Protein AF-A0A353T1T8-F1 (afdb_monomer_lite)

Radius of gyration: 12.44 Å; chains: 1; bounding box: 31×17×28 Å

Structure (mmCIF, N/CA/C/O backbone):
data_AF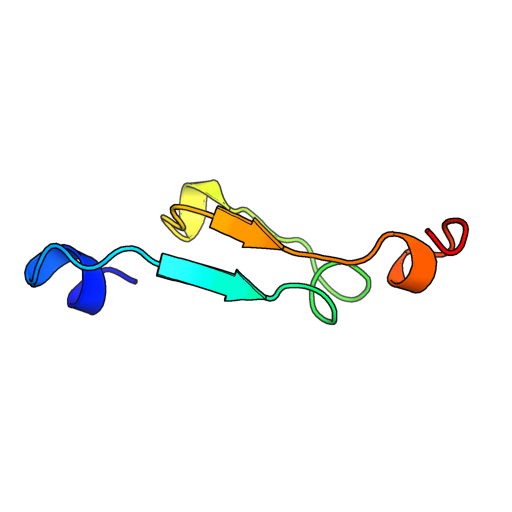-A0A353T1T8-F1
#
_entry.id   AF-A0A353T1T8-F1
#
loop_
_atom_site.group_PDB
_atom_site.id
_atom_site.type_symbol
_atom_site.label_atom_id
_atom_site.label_alt_id
_atom_site.label_comp_id
_atom_site.label_asym_id
_atom_site.label_entity_id
_atom_site.label_seq_id
_atom_site.pdbx_PDB_ins_code
_atom_site.Cartn_x
_atom_site.Cartn_y
_atom_site.Cartn_z
_atom_site.occupancy
_atom_site.B_iso_or_equiv
_atom_site.auth_seq_id
_atom_site.auth_comp_id
_atom_site.auth_asym_id
_atom_site.auth_atom_id
_atom_site.pdbx_PDB_model_num
ATOM 1 N N . ILE A 1 1 ? -7.663 -7.712 6.190 1.00 94.62 1 ILE A N 1
ATOM 2 C CA . ILE A 1 1 ? -7.870 -6.252 6.262 1.00 94.62 1 ILE A CA 1
ATOM 3 C C . ILE A 1 1 ? -9.185 -5.964 6.971 1.00 94.62 1 ILE A C 1
ATOM 5 O O . ILE A 1 1 ? -9.130 -5.385 8.042 1.00 94.62 1 ILE A O 1
ATOM 9 N N . GLU A 1 2 ? -10.288 -6.577 6.535 1.00 96.75 2 GLU A N 1
ATOM 10 C CA . GLU A 1 2 ? -11.590 -6.566 7.230 1.00 96.75 2 GLU A CA 1
ATOM 11 C C . GLU A 1 2 ? -11.523 -6.632 8.776 1.00 96.75 2 GLU A C 1
ATOM 13 O O . GLU A 1 2 ? -12.040 -5.754 9.455 1.00 96.75 2 GLU A O 1
ATOM 18 N N . ARG A 1 3 ? -10.824 -7.618 9.364 1.00 97.75 3 ARG A N 1
ATOM 19 C CA . ARG A 1 3 ? -10.682 -7.731 10.836 1.00 97.75 3 ARG A CA 1
ATOM 20 C C . ARG A 1 3 ? -9.996 -6.530 11.500 1.00 97.75 3 ARG A C 1
ATOM 22 O O . ARG A 1 3 ? -10.304 -6.214 12.641 1.00 97.75 3 ARG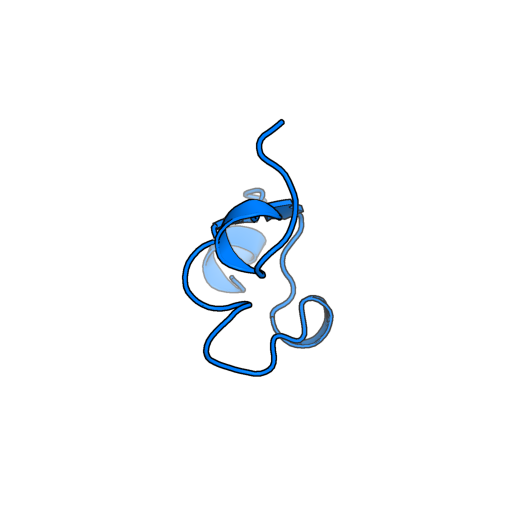 A O 1
ATOM 29 N N . ALA A 1 4 ? -9.040 -5.902 10.817 1.00 97.62 4 ALA A N 1
ATOM 30 C CA . ALA A 1 4 ? -8.365 -4.708 11.319 1.00 97.62 4 ALA A CA 1
ATOM 31 C C . ALA A 1 4 ? -9.315 -3.503 11.264 1.00 97.62 4 ALA A C 1
ATOM 33 O O . ALA A 1 4 ? -9.438 -2.761 12.235 1.00 97.62 4 ALA A O 1
ATOM 34 N N . HIS A 1 5 ? -10.076 -3.373 10.179 1.00 97.50 5 HIS A N 1
ATOM 35 C CA . HIS A 1 5 ? -11.081 -2.321 10.043 1.00 97.50 5 HIS A CA 1
ATOM 36 C C . HIS A 1 5 ? -12.244 -2.459 11.027 1.00 97.50 5 HIS A C 1
ATOM 38 O O . HIS A 1 5 ? -12.730 -1.449 11.527 1.00 97.50 5 HIS A O 1
ATOM 44 N N . GLN A 1 6 ? -12.641 -3.683 11.393 1.00 98.31 6 GLN A N 1
ATOM 45 C CA . GLN A 1 6 ? -13.665 -3.929 12.423 1.00 98.31 6 GLN A CA 1
ATOM 46 C C . GLN A 1 6 ? -13.311 -3.320 13.790 1.00 98.31 6 GLN A C 1
ATOM 48 O O . GLN A 1 6 ? -14.209 -3.026 14.575 1.00 98.31 6 GLN A O 1
ATOM 53 N N . VAL A 1 7 ? -12.021 -3.112 14.076 1.00 98.25 7 VAL A N 1
ATOM 54 C CA . 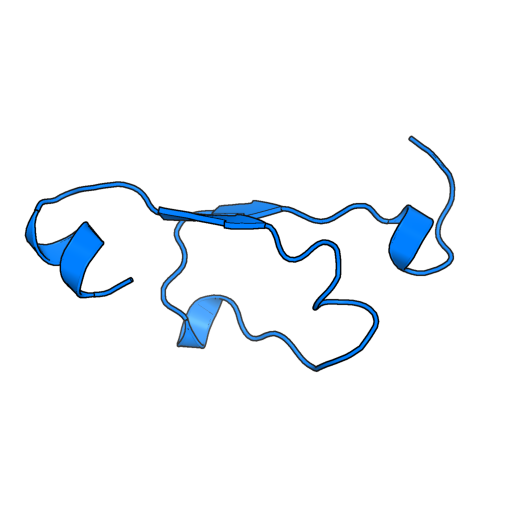VAL A 1 7 ? -11.547 -2.459 15.308 1.00 98.25 7 VAL A CA 1
ATOM 55 C C . VAL A 1 7 ? -11.070 -1.021 15.075 1.00 98.25 7 VAL A C 1
ATOM 57 O O . VAL A 1 7 ? -10.461 -0.425 15.960 1.00 98.25 7 VAL A O 1
ATOM 60 N N . GLY A 1 8 ? -11.332 -0.459 13.891 1.00 97.88 8 GLY A N 1
ATOM 61 C CA . GLY A 1 8 ? -10.917 0.893 13.513 1.00 97.88 8 GLY A CA 1
ATOM 62 C C . GLY A 1 8 ? -9.408 1.055 13.298 1.00 97.88 8 GLY A C 1
ATOM 63 O O . GLY A 1 8 ? -8.904 2.174 13.374 1.00 97.88 8 GLY A O 1
ATOM 64 N N . ALA A 1 9 ? -8.669 -0.035 13.068 1.00 98.38 9 ALA A N 1
ATOM 65 C CA . ALA A 1 9 ? -7.235 0.027 12.810 1.00 98.38 9 ALA A CA 1
ATOM 66 C C . ALA A 1 9 ? -6.937 0.393 11.349 1.00 98.38 9 ALA A C 1
ATOM 68 O O . ALA A 1 9 ? -7.622 -0.064 10.436 1.00 98.38 9 ALA A O 1
ATOM 69 N N . VAL A 1 10 ? -5.863 1.158 11.145 1.00 97.94 10 VAL A N 1
ATOM 70 C CA . VAL A 1 10 ? -5.317 1.486 9.820 1.00 97.94 10 VAL A CA 1
ATOM 71 C C . VAL A 1 10 ? -4.443 0.339 9.321 1.00 97.94 10 VAL A C 1
ATOM 73 O O . VAL A 1 10 ? -3.625 -0.202 10.070 1.00 97.94 10 VAL A O 1
ATOM 76 N N . VAL A 1 11 ? -4.573 -0.002 8.042 1.00 97.75 11 VAL A N 1
ATOM 77 C CA . VAL A 1 11 ? -3.793 -1.043 7.376 1.00 97.75 11 VAL A CA 1
ATOM 78 C C . VAL A 1 11 ? -2.790 -0.436 6.402 1.00 97.75 11 VAL A C 1
ATOM 80 O O . VAL A 1 11 ? -3.145 0.175 5.396 1.00 97.75 11 VAL A O 1
ATOM 83 N N . VAL A 1 12 ? -1.512 -0.716 6.652 1.00 97.56 12 VAL A N 1
ATOM 84 C CA . VAL A 1 12 ? -0.417 -0.457 5.712 1.00 97.56 12 VAL A CA 1
ATOM 85 C C . VAL A 1 12 ? 0.075 -1.787 5.154 1.00 97.56 12 VAL A C 1
ATOM 87 O O . VAL A 1 12 ? 0.481 -2.669 5.910 1.00 97.56 12 VAL A O 1
ATOM 90 N N . VAL A 1 13 ? 0.040 -1.938 3.833 1.00 96.88 13 VAL A N 1
ATOM 91 C CA . VAL A 1 13 ? 0.511 -3.139 3.135 1.00 96.88 13 VAL A CA 1
ATOM 92 C C . VAL A 1 13 ? 1.870 -2.869 2.494 1.00 96.88 13 VAL A C 1
ATOM 94 O O . VAL A 1 13 ? 2.005 -1.959 1.679 1.00 96.88 13 VAL A O 1
ATOM 97 N N . ASP A 1 14 ? 2.870 -3.687 2.825 1.00 97.06 14 ASP A N 1
ATOM 98 C CA . ASP A 1 14 ? 4.145 -3.728 2.103 1.00 97.06 14 ASP A CA 1
ATOM 99 C C . ASP A 1 14 ? 4.035 -4.701 0.922 1.00 97.06 14 ASP A C 1
ATOM 101 O O . ASP A 1 14 ? 3.940 -5.918 1.082 1.00 97.06 14 ASP A O 1
ATOM 105 N N . GLY A 1 15 ? 4.022 -4.138 -0.280 1.00 95.56 15 GLY A N 1
ATOM 106 C CA . GLY A 1 15 ? 3.934 -4.851 -1.544 1.00 95.56 15 GLY A CA 1
ATOM 107 C C . GLY A 1 15 ? 5.253 -5.016 -2.273 1.00 95.56 15 GLY A C 1
ATOM 108 O O . GLY A 1 15 ? 5.249 -5.418 -3.434 1.00 95.56 15 GLY A O 1
ATOM 109 N N . THR A 1 16 ? 6.378 -4.702 -1.642 1.00 94.56 16 THR A N 1
ATOM 110 C CA . THR A 1 16 ? 7.672 -4.570 -2.313 1.00 94.56 16 THR A CA 1
ATOM 111 C C . THR A 1 16 ? 8.093 -5.819 -3.109 1.00 94.56 16 THR A C 1
ATOM 113 O O . THR A 1 16 ? 8.789 -5.693 -4.113 1.00 94.56 16 THR A O 1
ATOM 116 N N . GLN A 1 17 ? 7.669 -7.018 -2.694 1.00 94.25 17 GLN A N 1
ATOM 117 C CA . GLN A 1 17 ? 7.898 -8.267 -3.440 1.00 94.25 17 GLN A CA 1
ATOM 118 C C . GLN A 1 17 ? 6.724 -8.660 -4.345 1.00 94.25 17 GLN A C 1
ATOM 120 O O . GLN A 1 17 ? 6.910 -9.379 -5.318 1.00 94.25 17 GLN A O 1
ATOM 125 N N . SER A 1 18 ? 5.511 -8.194 -4.058 1.00 94.62 18 SER A N 1
ATOM 126 C CA . SER A 1 18 ? 4.320 -8.570 -4.822 1.00 94.62 18 SER A CA 1
ATOM 127 C C . SER A 1 18 ? 4.258 -7.854 -6.171 1.00 94.62 18 SER A C 1
ATOM 129 O O . SER A 1 18 ? 4.022 -8.503 -7.184 1.00 94.62 18 SER A O 1
ATOM 131 N N . VAL A 1 19 ? 4.520 -6.540 -6.209 1.00 94.56 19 VAL A N 1
ATOM 132 C CA . VAL A 1 19 ? 4.426 -5.717 -7.435 1.00 94.56 19 VAL A CA 1
ATOM 133 C C . VAL A 1 19 ? 5.241 -6.273 -8.626 1.00 94.56 19 VAL A C 1
ATOM 135 O O . VAL A 1 19 ? 4.701 -6.263 -9.733 1.00 94.56 19 VAL A O 1
ATOM 138 N N . PRO A 1 20 ? 6.476 -6.805 -8.467 1.00 94.25 20 PRO A N 1
ATOM 139 C CA . PRO A 1 20 ? 7.231 -7.361 -9.602 1.00 94.25 20 PRO A CA 1
ATOM 140 C C . PRO A 1 20 ? 6.788 -8.752 -10.053 1.00 94.25 20 PRO A C 1
ATOM 142 O O . PRO A 1 20 ? 7.207 -9.205 -11.118 1.00 94.25 20 PRO A O 1
ATOM 145 N N . HIS A 1 21 ? 5.987 -9.456 -9.255 1.00 95.88 21 HIS A N 1
ATOM 146 C CA . HIS A 1 21 ? 5.716 -10.879 -9.464 1.00 95.88 21 HIS A CA 1
ATOM 147 C C . HIS A 1 21 ? 4.242 -11.196 -9.714 1.00 95.88 21 HIS A C 1
ATOM 149 O O . HIS A 1 21 ? 3.935 -12.240 -10.285 1.00 95.88 21 HIS A O 1
ATOM 155 N N . MET A 1 22 ? 3.323 -10.316 -9.318 1.00 95.62 22 MET A N 1
ATOM 156 C CA . MET A 1 22 ? 1.891 -10.520 -9.496 1.00 95.62 22 MET A CA 1
ATOM 157 C C . MET A 1 22 ? 1.138 -9.199 -9.645 1.00 95.62 22 MET A C 1
ATOM 159 O O . MET A 1 22 ? 1.550 -8.159 -9.135 1.00 95.62 22 MET A O 1
ATOM 163 N N . ALA A 1 23 ? -0.013 -9.255 -10.317 1.00 94.81 23 ALA A N 1
ATOM 164 C CA . ALA A 1 23 ? -0.923 -8.121 -10.369 1.00 94.81 23 ALA A CA 1
ATOM 165 C C . ALA A 1 23 ? -1.466 -7.819 -8.963 1.00 94.81 23 ALA A C 1
ATOM 167 O O . ALA A 1 23 ? -1.948 -8.714 -8.265 1.00 94.81 23 ALA A O 1
ATOM 168 N N . VAL A 1 24 ? -1.411 -6.549 -8.567 1.00 95.19 24 VAL A N 1
ATOM 169 C CA . VAL A 1 24 ? -1.929 -6.060 -7.286 1.00 95.19 24 VAL A CA 1
ATOM 170 C C . VAL A 1 24 ? -3.088 -5.106 -7.552 1.00 95.19 24 VAL A C 1
ATOM 172 O O . VAL A 1 24 ? -2.968 -4.192 -8.364 1.00 95.19 24 VAL A O 1
ATOM 175 N N . ASN A 1 25 ? -4.200 -5.292 -6.840 1.00 95.94 25 ASN A N 1
ATOM 176 C CA . ASN A 1 25 ? -5.337 -4.376 -6.857 1.00 95.94 25 ASN A CA 1
ATOM 177 C C . ASN A 1 25 ? -5.635 -3.907 -5.427 1.00 95.94 25 ASN A C 1
ATOM 179 O O . ASN A 1 25 ? -6.305 -4.594 -4.654 1.00 95.94 25 ASN A O 1
ATOM 183 N N . VAL A 1 26 ? -5.133 -2.717 -5.097 1.00 94.75 26 VAL A N 1
ATOM 184 C CA . VAL A 1 26 ? -5.245 -2.120 -3.758 1.00 94.75 26 VAL A CA 1
ATOM 185 C C . VAL A 1 26 ? -6.691 -1.844 -3.345 1.00 94.75 26 VAL A C 1
ATOM 187 O O . VAL A 1 26 ? -7.027 -2.025 -2.179 1.00 94.75 26 VAL A O 1
ATOM 190 N N . SER A 1 27 ? -7.566 -1.505 -4.297 1.00 94.31 27 SER A N 1
ATOM 191 C CA . SER A 1 27 ? -8.988 -1.264 -4.035 1.00 94.31 27 SER A CA 1
ATOM 192 C C . SER A 1 27 ? -9.715 -2.550 -3.656 1.00 94.31 27 SER A C 1
ATOM 194 O O . SER A 1 27 ? -10.529 -2.549 -2.744 1.00 94.31 27 SER A O 1
ATOM 196 N N . SER A 1 28 ? -9.396 -3.666 -4.319 1.00 95.62 28 SER A N 1
ATOM 197 C CA . SER A 1 28 ? -9.993 -4.969 -3.995 1.00 95.62 28 SER A CA 1
ATOM 198 C C . SER A 1 28 ? -9.528 -5.529 -2.648 1.00 95.62 28 SER A C 1
ATOM 200 O O . SER A 1 28 ? -10.249 -6.298 -2.022 1.00 95.62 28 SER A O 1
ATOM 202 N N . MET A 1 29 ? -8.322 -5.152 -2.212 1.00 94.12 29 MET A N 1
ATOM 203 C CA . MET A 1 29 ? -7.765 -5.544 -0.917 1.00 94.12 29 MET A CA 1
ATOM 204 C C . MET A 1 29 ? -8.300 -4.696 0.240 1.00 94.12 29 MET A C 1
ATOM 206 O O . MET A 1 29 ? -8.195 -5.136 1.383 1.00 94.12 29 MET A O 1
ATOM 210 N N . ASP A 1 30 ? -8.855 -3.517 -0.059 1.00 96.44 30 ASP A N 1
ATOM 211 C CA . ASP A 1 30 ? -9.301 -2.525 0.923 1.00 96.44 30 ASP A CA 1
ATOM 212 C C . ASP A 1 30 ? -8.149 -2.016 1.813 1.00 96.44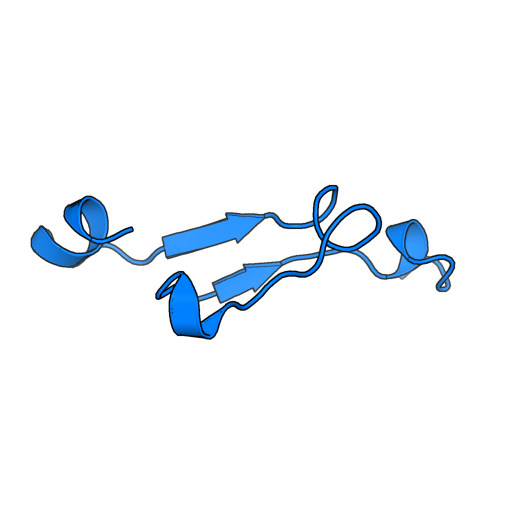 30 ASP A C 1
ATOM 214 O O . ASP A 1 30 ? -8.281 -1.853 3.017 1.00 96.44 30 ASP A O 1
ATOM 218 N N . ALA A 1 31 ? -6.953 -1.832 1.244 1.00 97.00 31 ALA A N 1
ATOM 219 C CA . ALA A 1 31 ? -5.806 -1.312 1.991 1.00 97.00 31 ALA A CA 1
ATOM 220 C C . ALA A 1 31 ?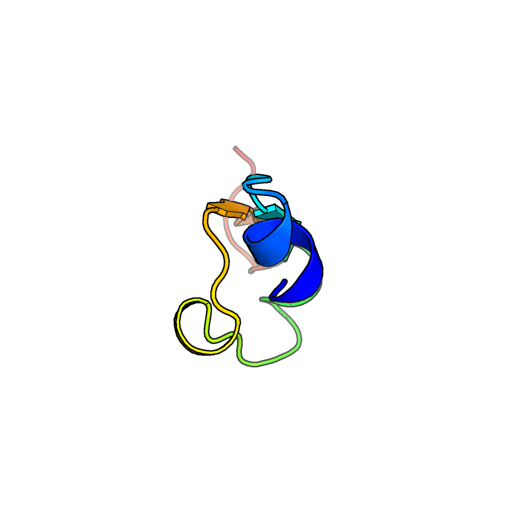 -5.852 0.221 2.091 1.00 97.00 31 ALA A C 1
ATOM 222 O O . ALA A 1 31 ? -6.035 0.890 1.075 1.00 97.00 31 ALA A O 1
ATOM 223 N N . ASP A 1 32 ? -5.589 0.778 3.278 1.00 97.62 32 ASP A N 1
ATOM 224 C CA . ASP A 1 32 ? -5.513 2.235 3.469 1.00 97.62 32 ASP A CA 1
ATOM 225 C C . ASP A 1 32 ? -4.242 2.820 2.839 1.00 97.62 32 ASP A C 1
ATOM 227 O O . ASP A 1 32 ? -4.261 3.880 2.214 1.00 97.62 32 ASP A O 1
ATOM 231 N N . PHE A 1 33 ? -3.125 2.102 2.976 1.00 97.75 33 PHE A N 1
ATOM 232 C CA . PHE A 1 33 ? -1.847 2.463 2.372 1.00 97.75 33 PHE A CA 1
ATOM 233 C C . PHE A 1 33 ? -1.161 1.248 1.761 1.00 97.75 33 PHE A C 1
ATOM 235 O O . PHE A 1 33 ? -1.229 0.133 2.285 1.00 97.75 33 PHE A O 1
ATOM 242 N N . PHE A 1 34 ? -0.431 1.487 0.674 1.00 97.31 34 PHE A N 1
ATOM 243 C CA . PHE A 1 34 ? 0.356 0.472 -0.008 1.00 97.31 34 PHE A CA 1
ATOM 244 C C . PHE A 1 34 ? 1.746 1.016 -0.337 1.00 97.31 34 PHE A C 1
ATOM 246 O O . PHE A 1 34 ? 1.874 2.034 -1.017 1.00 97.31 34 PHE A O 1
ATOM 253 N N . ALA A 1 35 ? 2.783 0.338 0.144 1.00 97.00 35 ALA A N 1
ATOM 254 C CA . ALA A 1 35 ? 4.174 0.728 -0.042 1.00 97.00 35 ALA A CA 1
ATOM 255 C C . ALA A 1 35 ? 4.907 -0.280 -0.929 1.00 97.00 35 ALA A C 1
ATOM 257 O O . ALA A 1 35 ? 4.738 -1.490 -0.791 1.00 97.00 35 ALA A O 1
ATOM 258 N N . PHE A 1 36 ? 5.747 0.217 -1.831 1.00 96.25 36 PHE A N 1
ATOM 259 C CA . PHE A 1 36 ? 6.686 -0.596 -2.597 1.00 96.25 36 PHE A CA 1
ATOM 260 C C . PHE A 1 36 ? 7.889 0.254 -3.014 1.00 96.25 36 PHE A C 1
ATOM 262 O O . PHE A 1 36 ? 7.817 1.483 -3.022 1.00 96.25 36 PHE A O 1
ATOM 269 N N . SER A 1 37 ? 8.994 -0.391 -3.388 1.00 95.62 37 SER A N 1
ATOM 270 C CA . SER A 1 37 ? 10.172 0.300 -3.923 1.00 95.62 37 SER A CA 1
ATOM 271 C C . SER A 1 37 ? 10.288 0.131 -5.436 1.00 95.62 37 SER A C 1
ATOM 273 O O . SER A 1 37 ? 10.312 -0.991 -5.942 1.00 95.62 37 SER A O 1
ATOM 275 N N . ALA A 1 38 ? 10.448 1.243 -6.157 1.00 94.44 38 ALA A N 1
ATOM 276 C CA . ALA A 1 38 ? 10.584 1.245 -7.615 1.00 94.44 38 ALA A CA 1
ATOM 277 C C . ALA A 1 38 ? 11.813 0.464 -8.111 1.00 94.44 38 ALA A C 1
ATOM 279 O O . ALA A 1 38 ? 11.747 -0.175 -9.158 1.00 94.44 38 ALA A O 1
ATOM 280 N N . HIS A 1 39 ? 12.910 0.428 -7.346 1.00 95.19 39 HIS A N 1
ATOM 281 C CA . HIS A 1 39 ? 14.101 -0.339 -7.728 1.00 95.19 39 HIS A CA 1
ATOM 282 C C . HIS A 1 39 ? 13.871 -1.858 -7.784 1.00 95.19 39 HIS A C 1
ATOM 284 O O . HIS A 1 39 ? 14.622 -2.569 -8.446 1.00 95.19 39 HIS A O 1
ATOM 290 N N . LYS A 1 40 ? 12.811 -2.372 -7.143 1.00 90.94 40 LYS A N 1
ATOM 291 C CA . LYS A 1 40 ? 12.395 -3.778 -7.295 1.00 90.94 40 LYS A CA 1
ATOM 292 C C . LYS A 1 40 ? 11.562 -4.021 -8.555 1.00 90.94 40 LYS A C 1
ATOM 294 O O . LYS A 1 40 ? 11.361 -5.164 -8.940 1.00 90.94 40 LYS A O 1
ATOM 299 N N . MET A 1 41 ? 11.150 -2.942 -9.218 1.00 93.81 41 MET A N 1
ATOM 300 C CA . MET A 1 41 ? 10.441 -2.896 -10.498 1.00 93.81 41 MET A CA 1
ATOM 301 C C . MET A 1 41 ? 11.351 -2.441 -11.648 1.00 93.81 41 MET A C 1
ATOM 303 O O . MET A 1 41 ? 10.881 -1.808 -12.588 1.00 93.81 41 MET A O 1
ATOM 307 N N . LEU A 1 42 ? 12.658 -2.719 -11.568 1.00 94.00 42 LEU A N 1
ATOM 308 C CA . LEU A 1 42 ? 13.665 -2.264 -12.543 1.00 94.00 42 LEU A CA 1
ATOM 309 C C . LEU A 1 42 ? 13.780 -0.728 -12.665 1.00 94.00 42 LEU A C 1
ATOM 311 O O . LEU A 1 42 ? 14.370 -0.222 -13.618 1.00 94.00 42 LEU A O 1
ATOM 315 N N . GLY A 1 43 ? 13.226 0.019 -11.708 1.00 94.25 43 GLY A N 1
ATOM 316 C CA . GLY A 1 43 ? 13.397 1.463 -11.594 1.00 94.25 43 GLY A CA 1
ATOM 317 C C . GLY A 1 43 ? 14.732 1.854 -10.947 1.00 94.25 43 GLY A C 1
ATOM 318 O O . GLY A 1 43 ? 15.491 0.997 -10.489 1.00 94.25 43 GLY A O 1
ATOM 319 N N . PRO A 1 44 ? 15.041 3.158 -10.882 1.00 94.06 44 PRO A N 1
ATOM 320 C CA . PRO A 1 44 ? 16.221 3.647 -10.181 1.00 94.06 44 PRO A CA 1
ATOM 321 C C . PRO A 1 44 ? 16.106 3.445 -8.660 1.00 94.06 44 PRO A C 1
ATOM 323 O O . PRO A 1 44 ? 15.015 3.300 -8.107 1.00 94.06 44 PRO A O 1
ATOM 326 N N . MET A 1 45 ? 17.254 3.463 -7.981 1.00 92.44 45 MET A N 1
ATOM 327 C CA . MET A 1 45 ? 17.326 3.572 -6.520 1.00 92.44 45 MET A CA 1
ATOM 328 C C . MET A 1 45 ? 16.947 5.000 -6.092 1.00 92.44 45 MET A C 1
ATOM 330 O O . MET A 1 45 ? 17.354 5.951 -6.763 1.00 92.44 45 MET A O 1
ATOM 334 N N . GLY A 1 46 ? 16.211 5.152 -4.985 1.00 71.94 46 GLY A N 1
ATOM 335 C CA . GLY A 1 46 ? 15.788 6.455 -4.450 1.00 71.94 46 GLY A CA 1
ATOM 336 C C . GLY A 1 46 ? 14.571 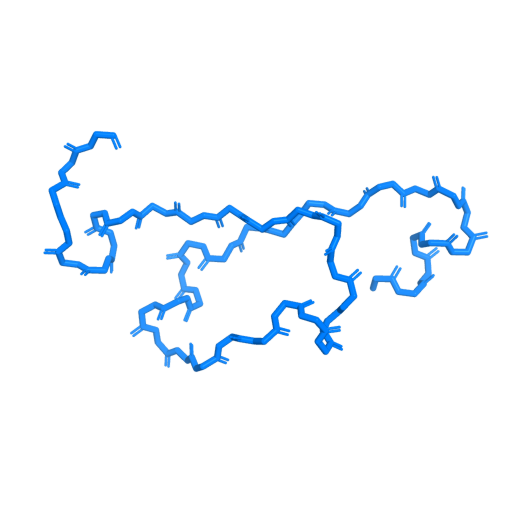6.351 -3.553 1.00 71.94 46 GLY A C 1
ATOM 337 O O . GLY A 1 46 ? 13.533 5.881 -4.065 1.00 71.94 46 GLY A O 1
#

Secondary structure (DSSP, 8-state):
-HHHHTTT---EEE-TTTTTTS---HHHHT-SEEE--GGGGT----

Sequence (46 aa):
IERAHQVGAVVVVDGTQSVPHMAVNVSSMDADFFAFSAHKMLGPMG

pLDDT: mean 95.31, std 3.87, range [71.94, 98.38]

Foldseek 3Di:
DVVCVVVPHAAEAECQPVVCPHDDDCVVVVHPHYDYACVSVVDDHD